Protein AF-A0A948CXQ7-F1 (afdb_monomer)

Sequence (55 aa):
GGTVSAEHGIGKLKHAFLEAMYGKNAINDMAMLKKSMDPACILGLDNIFPKELLT

Nearest PDB structures (foldseek):
  7qh2-assembly1_F  TM=9.351E-01  e=2.559E-01  Acetobacterium woodii

Foldseek 3Di:
DDDPDPDPDQWLPRLVVVCVVPNDVVLLVVLVVVCVVPVVCPPRANTNDHVVSSD

pLDDT: mean 80.3, std 12.48, range [48.19, 94.56]

Secondary structure (DSSP, 8-state):
---S-SSS--HHHHHHHHHHHHHHHHHHHHHHHHHHH-TT--SSTTTSS-GGG--

Structure (mmCIF, N/CA/C/O backbone):
data_AF-A0A948CXQ7-F1
#
_entry.id   AF-A0A948CXQ7-F1
#
loop_
_atom_site.group_PDB
_atom_site.id
_atom_site.type_symbol
_atom_site.label_atom_id
_atom_site.label_alt_id
_atom_site.label_comp_id
_atom_site.label_asym_id
_atom_site.label_entity_id
_atom_site.label_seq_id
_atom_site.pdbx_PDB_ins_code
_atom_site.Cartn_x
_atom_site.Cartn_y
_atom_site.Cartn_z
_atom_site.occupancy
_atom_site.B_iso_or_equiv
_atom_site.auth_seq_id
_atom_site.auth_comp_id
_atom_site.auth_asym_id
_atom_site.auth_atom_id
_atom_site.pdbx_PDB_model_num
ATOM 1 N N . GLY A 1 1 ? -8.077 15.572 12.040 1.00 48.19 1 GLY A N 1
ATOM 2 C CA . GLY A 1 1 ? -7.200 14.396 11.913 1.00 48.19 1 GLY A CA 1
ATOM 3 C C . GLY A 1 1 ? -5.952 14.818 11.179 1.00 48.19 1 GLY A C 1
ATOM 4 O O . GLY A 1 1 ? -6.082 15.364 10.094 1.00 48.19 1 GLY A O 1
ATOM 5 N N . GLY A 1 2 ? -4.782 14.673 11.799 1.00 57.25 2 GLY A N 1
ATOM 6 C CA . GLY A 1 2 ? -3.497 14.935 11.145 1.00 57.25 2 GLY A CA 1
ATOM 7 C C . GLY A 1 2 ? -3.023 13.714 10.356 1.00 57.25 2 GLY A C 1
ATOM 8 O O . GLY A 1 2 ? -3.411 12.590 10.671 1.00 57.25 2 GLY A O 1
ATOM 9 N N . THR A 1 3 ? -2.196 13.932 9.335 1.00 53.81 3 THR A N 1
ATOM 10 C CA . THR A 1 3 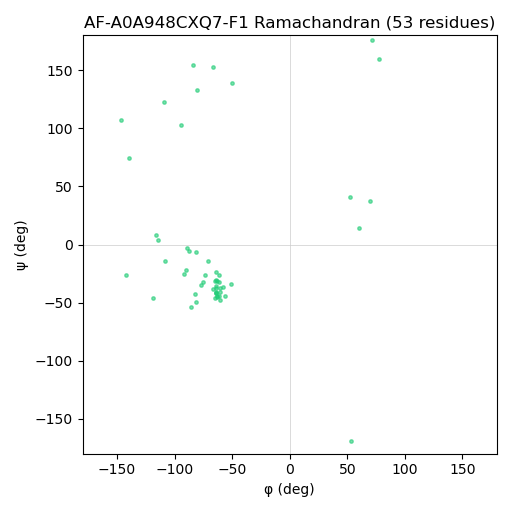? -1.546 12.843 8.594 1.00 53.81 3 THR A CA 1
ATOM 11 C C . THR A 1 3 ? -0.328 12.329 9.360 1.00 53.81 3 THR A C 1
ATOM 13 O O . THR A 1 3 ? 0.505 13.111 9.815 1.00 53.81 3 THR A O 1
ATOM 16 N N . VAL A 1 4 ? -0.203 11.006 9.491 1.00 61.44 4 VAL A N 1
ATOM 17 C CA . VAL A 1 4 ? 0.949 10.352 10.142 1.00 61.44 4 VAL A CA 1
ATOM 18 C C . VAL A 1 4 ? 2.235 10.455 9.303 1.00 61.44 4 VAL A C 1
ATOM 20 O O . VAL A 1 4 ? 3.347 10.247 9.808 1.00 61.44 4 VAL A O 1
ATOM 23 N N . SER A 1 5 ? 2.124 10.836 8.029 1.00 60.75 5 SER A N 1
ATOM 24 C CA . SER A 1 5 ? 3.276 11.197 7.210 1.00 60.75 5 SER A CA 1
ATOM 25 C C . SER A 1 5 ? 2.919 12.296 6.217 1.00 60.75 5 SER A C 1
ATOM 27 O O . SER A 1 5 ? 2.189 12.057 5.259 1.00 60.75 5 SER A O 1
ATOM 29 N N . ALA A 1 6 ? 3.407 13.512 6.471 1.00 61.16 6 ALA A N 1
ATOM 30 C CA . ALA A 1 6 ? 3.190 14.656 5.586 1.00 61.16 6 ALA A CA 1
ATOM 31 C C . ALA A 1 6 ? 4.087 14.603 4.334 1.00 61.16 6 ALA A C 1
ATOM 33 O O . ALA A 1 6 ? 3.650 14.986 3.257 1.00 61.16 6 ALA A O 1
ATOM 34 N N . GLU A 1 7 ? 5.312 14.085 4.472 1.00 55.59 7 GLU A N 1
ATOM 35 C CA . GLU A 1 7 ? 6.349 14.152 3.424 1.00 5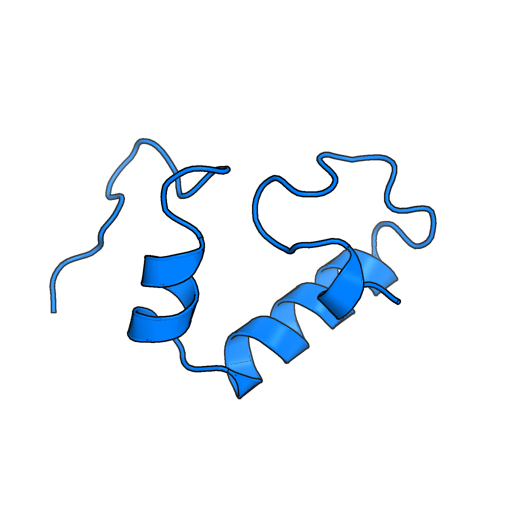5.59 7 GLU A CA 1
ATOM 36 C C . GLU A 1 7 ? 7.221 12.886 3.318 1.00 55.59 7 GLU A C 1
ATOM 38 O O . GLU A 1 7 ? 7.708 12.553 2.243 1.00 55.59 7 GLU A O 1
ATOM 43 N N . HIS A 1 8 ? 7.375 12.123 4.406 1.00 67.94 8 HIS A N 1
ATOM 44 C CA . HIS A 1 8 ? 8.315 10.995 4.478 1.00 67.94 8 HIS A CA 1
ATOM 45 C C . HIS A 1 8 ? 7.722 9.643 4.031 1.00 67.94 8 HIS A C 1
ATOM 47 O O . HIS A 1 8 ? 8.419 8.630 4.015 1.00 67.94 8 HIS A O 1
ATOM 53 N N . GLY A 1 9 ? 6.432 9.600 3.682 1.00 65.62 9 GLY A N 1
ATOM 54 C CA . GLY A 1 9 ? 5.721 8.364 3.342 1.00 65.62 9 GLY A CA 1
ATOM 55 C C . GLY A 1 9 ? 5.454 7.445 4.544 1.00 65.62 9 GLY A C 1
ATOM 56 O O . GLY A 1 9 ? 5.821 7.732 5.685 1.00 65.62 9 GLY A O 1
ATOM 57 N N . ILE A 1 10 ? 4.733 6.355 4.305 1.00 74.62 10 ILE A N 1
ATOM 58 C CA . ILE A 1 10 ? 4.262 5.441 5.358 1.00 74.62 10 ILE A CA 1
ATOM 59 C C . ILE A 1 10 ? 5.337 4.401 5.674 1.00 74.62 10 ILE A C 1
ATOM 61 O O . ILE A 1 10 ? 5.780 4.285 6.817 1.00 74.62 10 ILE A O 1
ATOM 65 N N . GLY A 1 11 ? 5.806 3.707 4.638 1.00 66.69 11 GLY A N 1
ATOM 66 C CA . GLY A 1 11 ? 6.823 2.667 4.749 1.00 66.69 11 GLY A CA 1
ATOM 67 C C . GLY A 1 11 ? 6.495 1.572 5.775 1.00 66.69 11 GLY A C 1
ATOM 68 O O . GLY A 1 11 ? 5.396 1.505 6.329 1.00 66.69 11 GLY A O 1
ATOM 69 N N . LYS A 1 12 ? 7.496 0.738 6.076 1.00 64.44 12 LYS A N 1
ATOM 70 C CA . LYS A 1 12 ? 7.363 -0.418 6.985 1.00 64.44 12 LYS A CA 1
ATOM 71 C C . LYS A 1 12 ? 6.965 -0.071 8.418 1.00 64.44 12 LYS A C 1
ATOM 73 O O . LYS A 1 12 ? 6.429 -0.912 9.118 1.00 64.44 12 LYS A O 1
ATOM 78 N N . LEU A 1 13 ? 7.266 1.136 8.891 1.00 62.19 13 LEU A N 1
ATOM 79 C CA . LEU A 1 13 ? 7.085 1.495 10.303 1.00 62.19 13 LEU A CA 1
ATOM 80 C C . LEU A 1 13 ? 5.703 2.079 10.602 1.00 62.1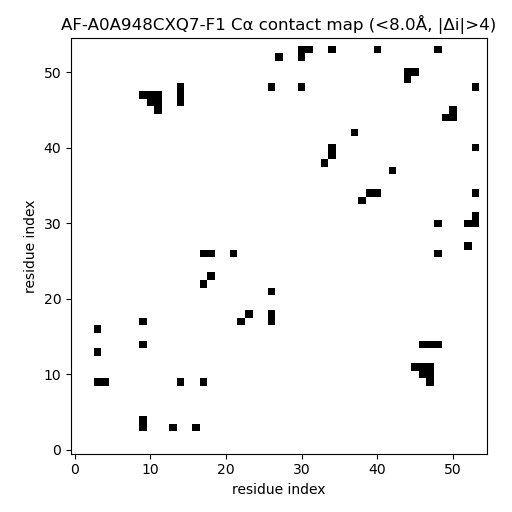9 13 LEU A C 1
ATOM 82 O O . LEU A 1 13 ? 5.283 2.070 11.756 1.00 62.19 13 LEU A O 1
ATOM 86 N N . LYS A 1 14 ? 4.998 2.610 9.591 1.00 65.62 14 LYS A N 1
ATOM 87 C CA . LYS A 1 14 ? 3.737 3.336 9.806 1.00 65.62 14 LYS A CA 1
ATOM 88 C C . LYS A 1 14 ? 2.517 2.668 9.171 1.00 65.62 14 LYS A C 1
ATOM 90 O O . LYS A 1 14 ? 1.444 3.268 9.182 1.00 65.62 14 LYS A O 1
ATOM 95 N N . HIS A 1 15 ? 2.639 1.447 8.645 1.00 71.62 15 HIS A N 1
ATOM 96 C CA . HIS A 1 15 ? 1.525 0.757 7.978 1.00 71.62 15 HIS A CA 1
ATOM 97 C C . HIS A 1 15 ? 0.297 0.589 8.895 1.00 71.62 15 HIS A C 1
ATOM 99 O O . HIS A 1 15 ? -0.830 0.775 8.445 1.00 71.62 15 HIS A O 1
ATOM 105 N N . ALA A 1 16 ? 0.496 0.334 10.195 1.00 71.12 16 ALA A N 1
ATOM 106 C CA .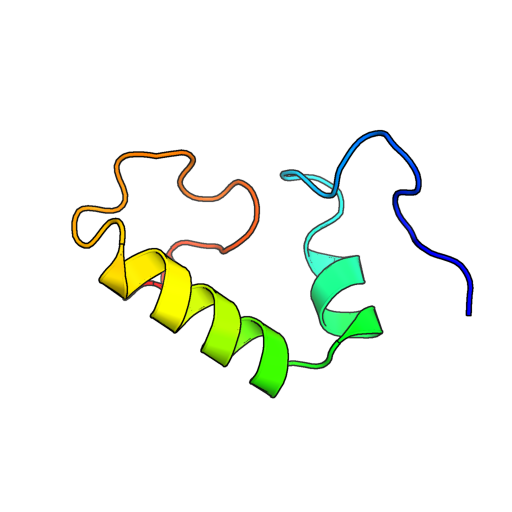 ALA A 1 16 ? -0.599 0.183 11.158 1.00 71.12 16 ALA A CA 1
ATOM 107 C C . ALA A 1 16 ? -1.415 1.478 11.335 1.00 71.12 16 ALA A C 1
ATOM 109 O O . ALA A 1 16 ? -2.626 1.442 11.547 1.00 71.12 16 ALA A O 1
ATOM 110 N N . PHE A 1 17 ? -0.775 2.640 11.180 1.00 74.75 17 PHE A N 1
ATOM 111 C CA . PHE A 1 17 ? -1.477 3.921 11.195 1.00 74.75 17 PHE A CA 1
ATOM 112 C C . PHE A 1 17 ? -2.284 4.156 9.916 1.00 74.75 17 PHE A C 1
ATOM 114 O O . PHE A 1 17 ? -3.282 4.869 9.959 1.00 74.75 17 PHE A O 1
ATOM 121 N N . LEU A 1 18 ? -1.892 3.543 8.794 1.00 78.12 18 LEU A N 1
ATOM 122 C CA . LEU A 1 18 ? -2.652 3.610 7.547 1.00 78.12 18 LEU A CA 1
ATOM 123 C C . LEU A 1 18 ? -4.029 2.960 7.716 1.00 78.12 18 LEU A C 1
ATOM 125 O O . LEU A 1 18 ? -5.037 3.550 7.335 1.00 78.12 18 LEU A O 1
ATOM 129 N N . GLU A 1 19 ? -4.074 1.781 8.339 1.00 79.62 19 GLU A N 1
ATOM 130 C CA . GLU A 1 19 ? -5.332 1.089 8.631 1.00 79.62 19 GLU A CA 1
ATOM 131 C C . GLU A 1 19 ? -6.194 1.885 9.614 1.00 79.62 19 GLU A C 1
ATOM 13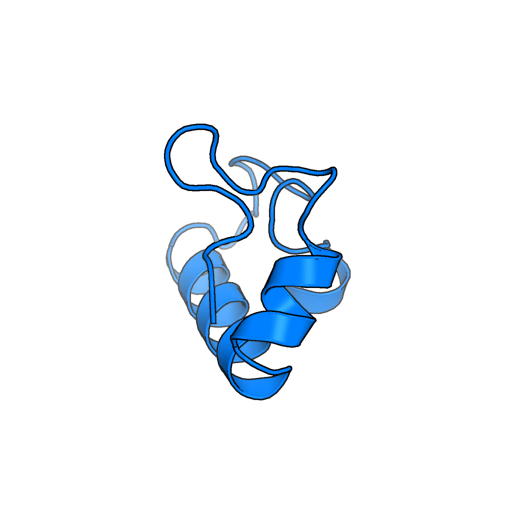3 O O . GLU A 1 19 ? -7.393 2.027 9.392 1.00 79.62 19 GLU A O 1
ATOM 138 N N . ALA A 1 20 ? -5.593 2.489 10.643 1.00 80.25 20 ALA A N 1
ATOM 139 C CA . ALA A 1 20 ? -6.321 3.359 11.565 1.00 80.25 20 ALA A CA 1
ATOM 140 C C . ALA A 1 20 ? -6.899 4.618 10.882 1.00 80.25 20 ALA A C 1
ATOM 142 O O . ALA A 1 20 ? -7.939 5.119 11.303 1.00 80.25 20 ALA A O 1
ATOM 143 N N . MET A 1 21 ? -6.238 5.137 9.839 1.00 80.62 21 MET A N 1
ATOM 144 C CA . MET A 1 21 ? -6.670 6.339 9.114 1.00 80.62 21 MET A CA 1
ATOM 145 C C . MET A 1 21 ? -7.744 6.065 8.057 1.00 80.62 21 MET A C 1
ATOM 147 O O . MET A 1 21 ? -8.678 6.853 7.930 1.00 80.62 21 MET A O 1
ATOM 151 N N . TYR A 1 22 ? -7.604 4.987 7.283 1.00 82.75 22 TYR A N 1
ATOM 152 C CA . TYR A 1 22 ? -8.459 4.714 6.119 1.00 82.75 22 TYR A CA 1
ATOM 153 C C . TYR A 1 22 ? -9.437 3.555 6.335 1.00 82.75 22 TYR A C 1
ATOM 155 O O . TYR A 1 22 ? -10.392 3.398 5.575 1.00 82.75 22 TYR A O 1
ATOM 163 N N . GLY A 1 23 ? -9.233 2.760 7.384 1.00 86.31 23 GLY A N 1
ATOM 164 C CA . GLY A 1 23 ? -10.021 1.573 7.671 1.00 86.31 23 GLY A CA 1
ATOM 165 C C . GLY A 1 23 ? -9.640 0.375 6.801 1.00 86.31 23 GLY A C 1
ATOM 166 O O . GLY A 1 23 ? -9.072 0.490 5.714 1.00 86.31 23 GLY A O 1
ATOM 167 N N . LYS A 1 24 ? -9.998 -0.813 7.288 1.00 87.50 24 LYS A N 1
ATOM 168 C CA . LYS A 1 24 ? -9.593 -2.097 6.703 1.00 87.50 24 LYS A CA 1
ATOM 169 C C . LYS A 1 24 ? -10.054 -2.300 5.254 1.00 87.50 24 LYS A C 1
ATOM 171 O O . LYS A 1 24 ? -9.301 -2.831 4.444 1.00 87.50 24 LYS A O 1
ATOM 176 N N . ASN A 1 25 ? -11.258 -1.843 4.905 1.00 89.62 25 ASN A N 1
ATOM 177 C CA . ASN A 1 25 ? -11.794 -1.997 3.546 1.00 89.62 25 ASN A CA 1
ATOM 178 C C . ASN A 1 25 ? -10.974 -1.206 2.519 1.00 89.62 25 ASN A C 1
ATOM 180 O O . ASN A 1 25 ? -10.567 -1.763 1.506 1.00 89.62 25 ASN A O 1
ATOM 184 N N . ALA A 1 26 ? -10.647 0.053 2.822 1.00 89.56 26 ALA A N 1
ATOM 185 C CA . ALA A 1 26 ? -9.831 0.877 1.935 1.00 89.56 26 ALA A CA 1
ATOM 186 C C . ALA A 1 26 ? -8.411 0.310 1.769 1.00 89.56 26 ALA A C 1
ATOM 188 O O . ALA A 1 26 ? -7.841 0.367 0.682 1.00 89.56 26 ALA A O 1
ATOM 189 N N . ILE A 1 27 ? -7.840 -0.270 2.833 1.00 90.69 27 ILE A N 1
ATOM 190 C CA . ILE A 1 27 ? -6.546 -0.963 2.764 1.00 90.69 27 ILE A CA 1
ATOM 191 C C . ILE A 1 27 ? -6.608 -2.161 1.810 1.00 90.69 27 ILE A C 1
ATOM 193 O O . ILE A 1 27 ? -5.708 -2.317 0.985 1.00 90.69 27 ILE A O 1
ATOM 197 N N . ASN A 1 28 ? -7.670 -2.966 1.881 1.00 91.00 28 ASN A N 1
ATOM 198 C CA . ASN A 1 28 ? -7.858 -4.102 0.978 1.00 91.00 28 ASN A CA 1
ATOM 199 C C . ASN A 1 28 ? -8.007 -3.654 -0.481 1.00 91.00 28 ASN A C 1
ATOM 201 O O . ASN A 1 28 ? -7.354 -4.218 -1.355 1.00 91.00 28 ASN A O 1
ATOM 205 N N . ASP A 1 29 ? -8.790 -2.608 -0.748 1.00 93.44 29 ASP A N 1
ATOM 206 C CA . ASP A 1 29 ? -8.951 -2.075 -2.106 1.00 93.44 29 ASP A CA 1
ATOM 207 C C . ASP A 1 29 ? -7.609 -1.590 -2.681 1.00 93.44 29 ASP A C 1
ATOM 209 O O . ASP A 1 29 ? -7.274 -1.870 -3.835 1.00 93.44 29 ASP A O 1
ATOM 213 N N . MET A 1 30 ? -6.785 -0.925 -1.862 1.00 93.38 30 MET A N 1
ATOM 214 C CA . MET A 1 30 ? -5.441 -0.507 -2.270 1.00 93.38 30 MET A CA 1
ATOM 215 C C . MET A 1 30 ? -4.497 -1.696 -2.509 1.00 93.38 30 MET A C 1
ATOM 217 O O . MET A 1 30 ? -3.708 -1.667 -3.457 1.00 93.38 30 MET A O 1
ATOM 221 N N . ALA A 1 31 ? -4.582 -2.751 -1.695 1.00 92.38 31 ALA A N 1
ATOM 222 C CA . ALA A 1 31 ? -3.807 -3.975 -1.891 1.00 92.38 31 ALA A CA 1
ATOM 223 C C . ALA A 1 31 ? -4.196 -4.682 -3.204 1.00 92.38 31 ALA A C 1
ATOM 225 O O . ALA A 1 31 ? -3.319 -5.074 -3.979 1.00 92.38 31 ALA A O 1
ATOM 226 N N . MET A 1 32 ? -5.493 -4.751 -3.520 1.00 93.31 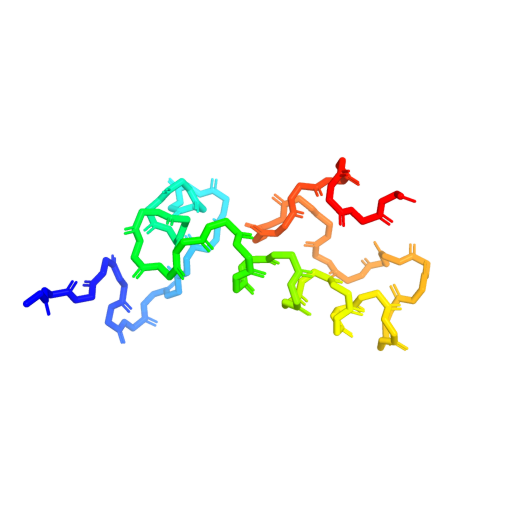32 MET A N 1
ATOM 227 C CA . MET A 1 32 ? -5.993 -5.300 -4.786 1.00 93.31 32 MET A CA 1
ATOM 228 C C . MET A 1 32 ? -5.534 -4.479 -5.992 1.00 93.31 32 MET A C 1
ATOM 230 O O . MET A 1 32 ? -5.086 -5.044 -6.993 1.00 93.31 32 MET A O 1
ATOM 234 N N . LEU A 1 33 ? -5.560 -3.147 -5.888 1.00 93.69 33 LEU A N 1
ATOM 235 C CA . LEU A 1 33 ? -5.017 -2.270 -6.924 1.00 93.69 33 LEU A CA 1
ATOM 236 C C . LEU A 1 33 ? -3.520 -2.530 -7.134 1.00 93.69 33 LEU A C 1
ATOM 238 O O . LEU A 1 33 ? -3.086 -2.746 -8.267 1.00 93.69 33 LEU A O 1
ATOM 242 N N . LYS A 1 34 ? -2.734 -2.599 -6.053 1.00 92.81 34 LYS A N 1
ATOM 243 C CA . LYS A 1 34 ? -1.306 -2.943 -6.116 1.00 92.81 34 LYS A CA 1
ATOM 244 C C . LYS A 1 34 ? -1.088 -4.295 -6.800 1.00 92.81 34 LYS A C 1
ATOM 246 O O . LYS A 1 34 ? -0.226 -4.390 -7.671 1.00 92.81 34 LYS A O 1
ATOM 251 N N . LYS A 1 35 ? -1.884 -5.313 -6.466 1.00 92.62 35 LYS A N 1
ATOM 252 C CA . LYS A 1 35 ? -1.796 -6.644 -7.078 1.00 92.62 35 LYS A CA 1
ATOM 253 C C . LYS A 1 35 ? -2.125 -6.630 -8.570 1.00 92.62 35 LYS A C 1
ATOM 255 O O . LYS A 1 35 ? -1.465 -7.324 -9.334 1.00 92.62 35 LYS A O 1
ATOM 260 N N . SER A 1 36 ? -3.090 -5.816 -9.000 1.00 94.56 36 SER A N 1
ATOM 261 C CA . SER A 1 36 ? -3.428 -5.681 -10.424 1.00 94.56 36 SER A CA 1
ATOM 262 C C . SER A 1 36 ? -2.287 -5.081 -11.257 1.00 94.56 36 SER A C 1
ATOM 264 O O . SER A 1 36 ? -2.122 -5.435 -12.422 1.00 94.56 36 SER A O 1
ATOM 266 N N . MET A 1 37 ? -1.471 -4.211 -10.652 1.00 93.00 37 MET A N 1
ATOM 267 C CA . MET A 1 37 ? -0.347 -3.539 -11.311 1.00 93.00 37 MET A CA 1
ATOM 268 C C . MET A 1 37 ? 0.976 -4.306 -11.175 1.00 93.00 37 MET A C 1
ATOM 270 O O . MET A 1 37 ? 1.869 -4.152 -12.002 1.00 93.00 37 MET A O 1
ATOM 274 N N . ASP A 1 38 ? 1.115 -5.121 -10.129 1.00 93.38 38 ASP A N 1
ATOM 275 C CA . ASP A 1 38 ? 2.298 -5.935 -9.837 1.00 93.38 38 ASP A CA 1
ATOM 276 C C . ASP A 1 38 ? 1.875 -7.327 -9.321 1.00 93.38 38 ASP A C 1
ATOM 278 O O . ASP A 1 38 ? 1.974 -7.610 -8.118 1.00 93.38 38 ASP A O 1
ATOM 282 N N . PRO A 1 39 ? 1.385 -8.216 -10.213 1.00 91.56 39 PRO A N 1
ATOM 283 C CA . PRO A 1 39 ? 0.853 -9.526 -9.821 1.00 91.56 39 PRO A CA 1
ATOM 284 C C . PRO A 1 39 ? 1.890 -10.422 -9.138 1.00 91.56 39 PRO A C 1
ATOM 286 O O . PRO A 1 39 ? 1.553 -11.201 -8.242 1.00 91.56 39 PRO A O 1
ATOM 289 N N . ALA A 1 40 ? 3.157 -10.283 -9.537 1.00 91.94 40 ALA A N 1
ATOM 290 C CA . ALA A 1 40 ? 4.288 -11.008 -8.968 1.00 91.94 40 ALA A CA 1
ATOM 291 C C . ALA A 1 40 ? 4.816 -10.383 -7.659 1.00 91.94 40 ALA A C 1
ATOM 293 O O . ALA A 1 40 ? 5.670 -10.981 -7.009 1.00 91.94 40 ALA A O 1
ATOM 294 N N . CYS A 1 41 ? 4.299 -9.215 -7.259 1.00 89.81 41 CYS A N 1
ATOM 295 C CA . CYS A 1 41 ? 4.687 -8.476 -6.056 1.00 89.81 41 CYS A CA 1
ATOM 296 C C . CYS A 1 41 ? 6.204 -8.235 -5.944 1.00 89.81 41 CYS A C 1
ATOM 298 O O . CYS A 1 41 ? 6.785 -8.354 -4.866 1.00 89.81 41 CYS A O 1
ATOM 300 N N . ILE A 1 42 ? 6.848 -7.900 -7.064 1.00 92.06 42 ILE A N 1
ATOM 301 C CA . ILE A 1 42 ? 8.302 -7.688 -7.134 1.00 92.06 42 ILE A CA 1
ATOM 302 C C . ILE A 1 42 ? 8.677 -6.338 -6.507 1.00 92.06 42 ILE A C 1
ATOM 304 O O . ILE A 1 42 ? 9.746 -6.185 -5.916 1.00 92.06 42 ILE A O 1
ATOM 308 N N . LEU A 1 43 ? 7.797 -5.338 -6.614 1.00 87.56 43 LEU A N 1
ATOM 309 C CA . LEU A 1 43 ? 8.096 -3.968 -6.213 1.00 87.56 43 LEU A CA 1
ATOM 310 C C . LEU A 1 43 ? 7.635 -3.695 -4.779 1.00 87.56 43 LEU A C 1
ATOM 312 O O . LEU A 1 43 ? 6.456 -3.419 -4.540 1.00 87.56 43 LEU A O 1
ATOM 316 N N . GLY A 1 44 ? 8.589 -3.678 -3.845 1.00 81.56 44 GLY A N 1
ATOM 317 C CA . GLY A 1 44 ? 8.378 -3.157 -2.491 1.00 81.56 44 GLY A CA 1
ATOM 318 C C . GLY A 1 44 ? 7.451 -4.008 -1.619 1.00 81.56 44 GLY A C 1
ATOM 319 O O . GLY A 1 44 ? 6.663 -3.443 -0.858 1.00 81.56 44 GLY A O 1
ATOM 320 N N . LEU A 1 45 ? 7.540 -5.340 -1.739 1.00 85.94 45 LEU A N 1
ATOM 321 C CA . LEU A 1 45 ? 6.838 -6.294 -0.875 1.00 85.94 45 LEU A CA 1
ATOM 322 C C . LEU A 1 45 ? 7.059 -5.958 0.611 1.00 85.94 45 LEU A C 1
ATOM 324 O O . LEU A 1 45 ? 8.160 -5.571 1.016 1.00 85.94 45 LEU A O 1
ATOM 328 N N . ASP A 1 46 ? 5.990 -6.069 1.400 1.00 84.38 46 ASP A N 1
ATOM 329 C CA . ASP A 1 46 ? 5.953 -5.792 2.842 1.00 84.38 46 ASP A CA 1
ATOM 330 C C . ASP A 1 46 ? 6.314 -4.352 3.242 1.00 84.38 46 ASP A C 1
ATOM 332 O O . ASP A 1 46 ? 6.576 -4.078 4.411 1.00 84.38 46 ASP A O 1
ATOM 336 N N . ASN A 1 47 ? 6.352 -3.401 2.300 1.00 82.88 47 ASN A N 1
ATOM 337 C CA . ASN A 1 47 ? 6.610 -2.002 2.641 1.00 82.88 47 ASN A CA 1
ATOM 338 C C . ASN A 1 47 ? 5.353 -1.287 3.1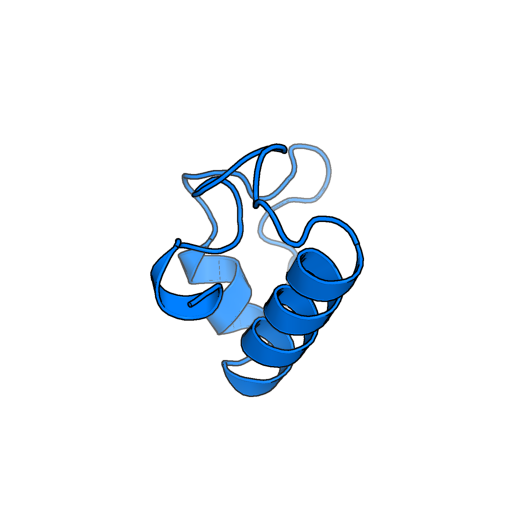48 1.00 82.88 47 ASN A C 1
ATOM 340 O O . ASN A 1 47 ? 5.399 -0.611 4.166 1.00 82.88 47 ASN A O 1
ATOM 344 N N . ILE A 1 48 ? 4.241 -1.412 2.421 1.00 84.00 48 ILE A N 1
ATOM 345 C CA . ILE A 1 48 ? 2.967 -0.750 2.755 1.00 84.00 48 ILE A CA 1
ATOM 346 C C . ILE A 1 48 ? 1.884 -1.791 3.015 1.00 84.00 48 ILE A C 1
ATOM 348 O O . ILE A 1 48 ? 1.172 -1.700 4.011 1.00 84.00 48 ILE A O 1
ATOM 352 N N . PHE A 1 49 ? 1.788 -2.787 2.133 1.00 88.31 49 PHE A N 1
ATOM 353 C CA . PHE A 1 49 ? 0.856 -3.897 2.268 1.00 88.31 49 PHE A CA 1
ATOM 354 C C . PHE A 1 49 ? 1.651 -5.159 2.606 1.00 88.31 49 PHE A C 1
ATOM 356 O O . PHE A 1 49 ? 2.570 -5.498 1.848 1.00 88.31 49 PHE A O 1
ATOM 363 N N . PRO A 1 50 ? 1.347 -5.826 3.729 1.00 86.50 50 PRO A N 1
ATOM 364 C CA . PRO A 1 50 ? 1.950 -7.107 4.043 1.00 86.50 50 PRO A CA 1
ATOM 365 C C . PRO A 1 50 ? 1.495 -8.163 3.038 1.00 86.50 50 PRO A C 1
ATOM 367 O O . PRO A 1 50 ? 0.401 -8.082 2.469 1.00 86.50 50 PRO A O 1
ATOM 370 N N . LYS A 1 51 ? 2.341 -9.172 2.832 1.00 85.75 51 LYS A N 1
ATOM 371 C CA . LYS A 1 51 ? 2.079 -10.275 1.907 1.00 85.75 51 LYS A CA 1
ATOM 372 C C . LYS A 1 51 ? 0.717 -10.943 2.122 1.00 85.75 51 LYS A C 1
ATOM 374 O O . LYS A 1 51 ? 0.112 -11.335 1.132 1.00 85.75 51 LYS A O 1
ATOM 379 N N . GLU A 1 52 ? 0.217 -11.035 3.359 1.00 87.25 52 GLU A N 1
ATOM 380 C CA . GLU A 1 52 ? -1.083 -11.672 3.639 1.00 87.25 52 GLU A CA 1
ATOM 381 C C . GLU A 1 52 ? -2.276 -10.942 3.005 1.00 87.25 52 GLU A C 1
ATOM 383 O O . GLU A 1 52 ? -3.311 -11.555 2.773 1.00 87.25 52 GLU A O 1
ATOM 388 N N . LEU A 1 53 ? -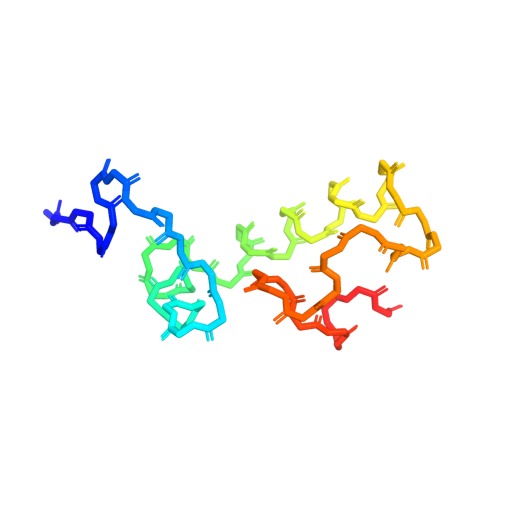2.145 -9.643 2.710 1.00 84.56 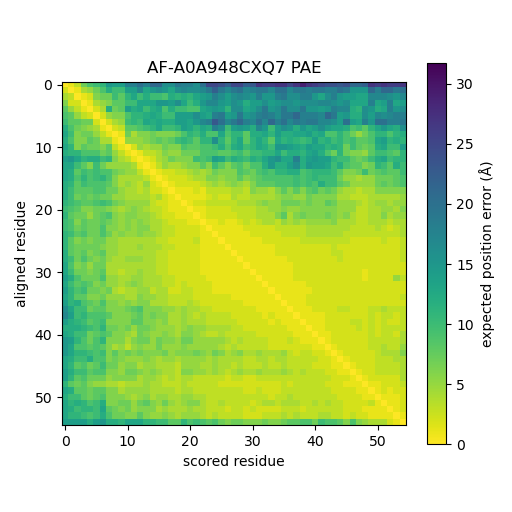53 LEU A N 1
ATOM 389 C CA . LEU A 1 53 ? -3.174 -8.873 2.002 1.00 84.56 53 LEU A CA 1
ATOM 390 C C . LEU A 1 53 ? -3.030 -8.949 0.473 1.00 84.56 53 LEU A C 1
ATOM 392 O O . LEU A 1 53 ? -3.856 -8.400 -0.251 1.00 84.56 53 LEU A O 1
ATOM 396 N N . LEU A 1 54 ? -1.960 -9.579 -0.024 1.00 83.81 54 LEU A N 1
ATOM 397 C CA . LEU A 1 54 ? -1.614 -9.690 -1.447 1.00 83.81 54 LEU A CA 1
ATOM 398 C C . LEU A 1 54 ? -1.666 -11.141 -1.967 1.00 83.81 54 LEU A C 1
ATOM 400 O O . LEU A 1 54 ? -1.283 -11.391 -3.121 1.00 83.81 54 LEU A O 1
ATOM 404 N N . THR A 1 55 ? -2.085 -12.080 -1.114 1.00 77.25 55 THR A N 1
ATOM 405 C CA . THR A 1 55 ? -2.368 -13.496 -1.406 1.00 77.25 55 THR A CA 1
ATOM 406 C C . THR A 1 55 ? -3.859 -13.726 -1.532 1.00 77.25 55 THR A C 1
ATOM 408 O O . THR A 1 55 ? -4.246 -14.361 -2.534 1.00 77.25 55 THR A O 1
#

Radius of gyration: 11.28 Å; Cα contacts (8 Å, |Δi|>4): 36; chains: 1; bounding box: 20×28×23 Å

Solvent-accessible surface area (backbone atoms only — not comparable to full-atom values): 3472 Å² total; per-residue (Å²): 136,82,73,97,49,89,81,84,55,56,46,70,87,35,35,72,56,49,39,76,74,62,33,68,68,53,49,48,55,50,30,51,54,49,36,74,77,35,76,83,49,78,80,64,67,53,29,66,56,49,61,84,67,69,110

Mean predicted aligned error: 6.22 Å